Protein AF-A0A925A6J7-F1 (afdb_monomer_lite)

Radius of gyration: 16.13 Å; chains: 1; bounding box: 32×24×63 Å

Structure (mmCIF, N/CA/C/O backbone):
data_AF-A0A925A6J7-F1
#
_entry.id   AF-A0A925A6J7-F1
#
loop_
_atom_site.group_PDB
_atom_site.id
_atom_site.type_symbol
_atom_site.label_atom_id
_atom_site.label_alt_id
_atom_site.label_comp_id
_atom_site.label_asym_id
_atom_site.label_entity_id
_atom_site.label_seq_id
_atom_site.pdbx_PDB_ins_code
_atom_site.Cartn_x
_atom_site.Cartn_y
_atom_site.Cartn_z
_atom_site.occupancy
_atom_site.B_iso_or_equiv
_atom_site.auth_seq_id
_atom_site.auth_comp_id
_atom_site.auth_asym_id
_atom_site.auth_atom_id
_atom_site.pdbx_PDB_model_num
ATOM 1 N N . MET A 1 1 ? 0.940 -1.116 46.507 1.00 40.19 1 MET A N 1
ATOM 2 C CA . MET A 1 1 ? 0.001 -0.550 45.515 1.00 40.19 1 MET A CA 1
ATOM 3 C C . MET A 1 1 ? 0.827 -0.166 44.301 1.00 40.19 1 MET A C 1
ATOM 5 O O . MET A 1 1 ? 1.710 0.668 44.435 1.00 40.19 1 MET A O 1
ATOM 9 N N . THR A 1 2 ? 0.655 -0.863 43.181 1.00 39.25 2 THR A N 1
ATOM 10 C CA . THR A 1 2 ? 1.511 -0.731 41.989 1.00 39.25 2 THR A CA 1
ATOM 11 C C . THR A 1 2 ? 0.900 0.282 41.018 1.00 39.25 2 THR A C 1
ATOM 13 O O . THR A 1 2 ? -0.287 0.148 40.721 1.00 39.25 2 THR A O 1
ATOM 16 N N . PRO A 1 3 ? 1.650 1.265 40.491 1.00 38.34 3 PRO A N 1
ATOM 17 C CA . PRO A 1 3 ? 1.156 2.116 39.417 1.00 38.34 3 PRO A CA 1
ATOM 18 C C . PRO A 1 3 ? 1.329 1.440 38.044 1.00 38.34 3 PRO A C 1
ATOM 20 O O . PRO A 1 3 ? 2.374 0.867 37.748 1.00 38.34 3 PRO A O 1
ATOM 23 N N . LYS A 1 4 ? 0.296 1.531 37.198 1.00 44.62 4 LYS A N 1
ATOM 24 C CA . LYS A 1 4 ? 0.300 1.249 35.748 1.00 44.62 4 LYS A CA 1
ATOM 25 C C . LYS A 1 4 ? -0.055 2.573 35.060 1.00 44.62 4 LYS A C 1
ATOM 27 O O . LYS A 1 4 ? -1.076 3.143 35.450 1.00 44.62 4 LYS A O 1
ATOM 32 N N . PRO A 1 5 ? 0.770 3.111 34.136 1.00 46.69 5 PRO A N 1
ATOM 33 C CA . PRO A 1 5 ? 0.462 2.969 32.701 1.00 46.69 5 PRO A CA 1
ATOM 34 C C . PRO A 1 5 ? 1.658 2.986 31.707 1.00 46.69 5 PRO A C 1
ATOM 36 O O . PRO A 1 5 ? 2.777 3.341 32.049 1.00 46.69 5 PRO A O 1
ATOM 39 N N . LEU A 1 6 ? 1.313 2.553 30.480 1.00 51.59 6 LEU A N 1
ATOM 40 C CA . LEU A 1 6 ? 1.918 2.595 29.128 1.00 51.59 6 LEU A CA 1
ATOM 41 C C . LEU A 1 6 ? 3.438 2.766 28.916 1.00 51.59 6 LEU A C 1
ATOM 43 O O . LEU A 1 6 ? 4.021 3.786 29.259 1.00 51.59 6 LEU A O 1
ATOM 47 N N . ALA A 1 7 ? 3.997 1.874 28.087 1.00 40.97 7 ALA A N 1
ATOM 48 C CA . ALA A 1 7 ? 5.058 2.234 27.146 1.00 40.97 7 ALA A CA 1
ATOM 49 C C . ALA A 1 7 ? 4.830 1.540 25.790 1.00 40.97 7 ALA A C 1
ATOM 51 O O . ALA A 1 7 ? 5.277 0.423 25.541 1.00 40.97 7 ALA A O 1
ATOM 52 N N . THR A 1 8 ? 4.100 2.232 24.917 1.00 52.00 8 THR A N 1
ATOM 53 C CA . THR A 1 8 ? 4.362 2.276 23.473 1.00 52.00 8 THR A CA 1
ATOM 54 C C . THR A 1 8 ? 5.867 2.465 23.271 1.00 52.00 8 THR A C 1
ATOM 56 O O . THR A 1 8 ? 6.391 3.547 23.522 1.00 52.00 8 THR A O 1
ATOM 59 N N . GLY A 1 9 ? 6.574 1.380 22.955 1.00 38.56 9 GLY A N 1
ATOM 60 C CA . GLY A 1 9 ? 8.015 1.267 23.189 1.00 38.56 9 GLY A CA 1
ATOM 61 C C . GLY A 1 9 ? 8.840 0.860 21.976 1.00 38.56 9 GLY A C 1
ATOM 62 O O . GLY A 1 9 ? 9.892 0.257 22.153 1.00 38.56 9 GLY A O 1
ATOM 63 N N . GLN A 1 10 ? 8.402 1.185 20.761 1.00 36.53 10 GLN A N 1
ATOM 64 C CA . GLN A 1 10 ? 9.310 1.204 19.617 1.00 36.53 10 GLN A CA 1
ATOM 65 C C . GLN A 1 10 ? 9.406 2.645 19.139 1.00 36.53 10 GLN A C 1
ATOM 67 O O . GLN A 1 10 ? 8.513 3.163 18.475 1.00 36.53 10 GLN A O 1
ATOM 72 N N . ALA A 1 11 ? 10.469 3.321 19.579 1.00 42.25 11 ALA A N 1
ATOM 73 C CA . ALA A 1 11 ? 10.847 4.601 19.008 1.00 42.25 11 ALA A CA 1
ATOM 74 C C . ALA A 1 11 ? 11.051 4.398 17.493 1.00 42.25 11 ALA A C 1
ATOM 76 O O . ALA A 1 11 ? 11.738 3.439 17.119 1.00 42.25 11 ALA A O 1
ATOM 77 N N . PRO A 1 12 ? 10.469 5.247 16.627 1.00 42.00 12 PRO A N 1
ATOM 78 C CA . PRO A 1 12 ? 10.792 5.239 15.209 1.00 42.00 12 PRO A CA 1
ATOM 79 C C . PRO A 1 12 ? 12.309 5.362 15.051 1.00 42.00 12 PRO A C 1
ATOM 81 O O . PRO A 1 12 ? 12.938 6.216 15.682 1.00 42.00 12 PRO A O 1
ATOM 84 N N . LEU A 1 13 ? 12.913 4.490 14.245 1.00 43.00 13 LEU A N 1
ATOM 85 C CA . LEU A 1 13 ? 14.304 4.668 13.839 1.00 43.00 13 LEU A CA 1
ATOM 86 C C . LEU A 1 13 ? 14.421 6.039 13.146 1.00 43.00 13 LEU A C 1
ATOM 88 O O . LEU A 1 13 ? 13.529 6.384 12.367 1.00 43.00 13 LEU A O 1
ATOM 92 N N . PRO A 1 14 ? 15.479 6.832 13.391 1.00 34.56 14 PRO A N 1
ATOM 93 C CA . PRO A 1 14 ? 15.669 8.081 12.663 1.00 34.56 14 PRO A CA 1
ATOM 94 C C . PRO A 1 14 ? 15.720 7.788 11.155 1.00 34.56 14 PRO A C 1
ATOM 96 O O . PRO A 1 14 ? 16.591 7.050 10.698 1.00 34.56 14 PRO A O 1
ATOM 99 N N . GLY A 1 15 ? 14.752 8.325 10.404 1.00 42.59 15 GLY A N 1
ATOM 100 C CA . GLY A 1 15 ? 14.570 8.077 8.967 1.00 42.59 15 GLY A CA 1
ATOM 101 C C . GLY A 1 15 ? 13.480 7.063 8.593 1.00 42.59 15 GLY A C 1
ATOM 102 O O . GLY A 1 15 ? 13.317 6.779 7.410 1.00 42.59 15 GLY A O 1
ATOM 103 N N . GLN A 1 16 ? 12.729 6.517 9.556 1.00 45.88 16 GLN A N 1
ATOM 104 C CA . GLN A 1 16 ? 11.449 5.863 9.278 1.00 45.88 16 GLN A CA 1
ATOM 105 C C . GLN A 1 16 ? 10.320 6.821 9.638 1.00 45.88 16 GLN A C 1
ATOM 107 O O . GLN A 1 16 ? 9.919 6.911 10.796 1.00 45.88 16 GLN A O 1
ATOM 112 N N . ASP A 1 17 ? 9.817 7.550 8.649 1.00 48.19 17 ASP A N 1
ATOM 113 C CA . ASP A 1 17 ? 8.533 8.228 8.764 1.00 48.19 17 ASP A CA 1
ATOM 114 C C . ASP A 1 17 ? 7.435 7.165 8.919 1.00 48.19 17 ASP A C 1
ATOM 116 O O . ASP A 1 17 ? 6.942 6.594 7.947 1.00 48.19 17 ASP A O 1
ATOM 120 N N . ILE A 1 18 ? 7.102 6.831 10.164 1.00 55.09 18 ILE A N 1
ATOM 121 C CA . ILE A 1 18 ? 5.948 5.993 10.478 1.00 55.09 18 ILE A CA 1
ATOM 122 C C . ILE A 1 18 ? 4.760 6.947 10.579 1.00 55.09 18 ILE A C 1
ATOM 124 O O . ILE A 1 18 ? 4.718 7.772 11.496 1.00 55.09 18 ILE A O 1
ATOM 128 N N . ASP A 1 19 ? 3.821 6.867 9.634 1.00 63.91 19 ASP A N 1
ATOM 129 C CA . ASP A 1 19 ? 2.582 7.639 9.725 1.00 63.91 19 ASP A CA 1
ATOM 130 C C . ASP A 1 19 ? 1.867 7.345 11.054 1.00 63.91 19 ASP A C 1
ATOM 132 O O . ASP A 1 19 ? 1.877 6.220 11.568 1.00 63.91 19 ASP A O 1
ATOM 136 N N . ALA A 1 20 ? 1.205 8.363 11.607 1.00 75.88 20 ALA A N 1
ATOM 137 C CA . ALA A 1 20 ? 0.277 8.152 12.708 1.00 75.88 20 ALA A CA 1
ATOM 138 C C . ALA A 1 20 ? -0.853 7.195 12.271 1.00 75.88 20 ALA A C 1
ATOM 140 O O . ALA A 1 20 ? -1.222 7.180 11.093 1.00 75.88 20 ALA A O 1
ATOM 141 N N . PRO A 1 21 ? -1.451 6.425 13.199 1.00 80.38 21 PRO A N 1
ATOM 142 C CA . PRO A 1 21 ? -2.582 5.570 12.870 1.00 80.38 21 PRO A CA 1
ATOM 143 C C . PRO A 1 21 ? -3.708 6.342 12.178 1.00 80.38 21 PRO A C 1
ATOM 145 O O . PRO A 1 21 ? -4.166 7.372 12.676 1.00 80.38 21 PRO A O 1
ATOM 148 N N . VAL A 1 22 ? -4.194 5.815 11.055 1.00 80.25 22 VAL A N 1
ATOM 149 C CA . VAL A 1 22 ? -5.275 6.422 10.269 1.00 80.25 22 VAL A CA 1
ATOM 150 C C . VAL A 1 22 ? -6.558 5.659 10.571 1.00 80.25 22 VAL A C 1
ATOM 152 O O . VAL A 1 22 ? -6.618 4.458 10.345 1.00 80.25 22 VAL A O 1
ATOM 155 N N . ASN A 1 23 ? -7.581 6.314 11.126 1.00 79.94 23 ASN A N 1
ATOM 156 C CA . ASN A 1 23 ? -8.847 5.668 11.519 1.00 79.94 23 ASN A CA 1
ATOM 157 C C . ASN A 1 23 ? -8.670 4.410 12.405 1.00 79.94 23 ASN A C 1
ATOM 159 O O . ASN A 1 23 ? -9.454 3.467 12.329 1.00 79.94 23 ASN A O 1
ATOM 163 N N . GLY A 1 24 ? -7.628 4.386 13.246 1.00 79.75 24 GLY A N 1
ATOM 164 C CA . GLY A 1 24 ? -7.300 3.248 14.116 1.00 79.75 24 GLY A CA 1
ATOM 165 C C . GLY A 1 24 ? -6.530 2.111 13.432 1.00 79.75 24 GLY A C 1
ATOM 166 O O . GLY A 1 24 ? -6.239 1.108 14.082 1.00 79.75 24 GLY A O 1
ATOM 167 N N . PHE A 1 25 ? -6.169 2.264 12.157 1.00 82.69 25 PHE A N 1
ATOM 168 C CA . PHE A 1 25 ? -5.332 1.324 11.419 1.00 82.69 25 PHE A CA 1
ATOM 169 C C . PHE A 1 25 ? -3.855 1.689 11.536 1.00 82.69 25 PHE A C 1
ATOM 171 O O . PHE A 1 25 ? -3.479 2.844 11.345 1.00 82.69 25 PHE A O 1
ATOM 178 N N . ASP A 1 26 ? -3.019 0.685 11.802 1.00 86.25 26 ASP A N 1
ATOM 179 C CA . ASP A 1 26 ? -1.565 0.813 11.718 1.00 86.25 26 ASP A CA 1
ATOM 180 C C . ASP A 1 26 ? -1.127 0.868 10.238 1.00 86.25 26 ASP A C 1
ATOM 182 O O . ASP A 1 26 ? -1.351 -0.115 9.517 1.00 86.25 26 ASP A O 1
ATOM 186 N N . PRO A 1 27 ? -0.518 1.976 9.768 1.00 85.44 27 PRO A N 1
ATOM 187 C CA . PRO A 1 27 ? -0.194 2.187 8.357 1.00 85.44 27 PRO A CA 1
ATOM 188 C C . PRO A 1 27 ? 0.727 1.113 7.778 1.00 85.44 27 PRO A C 1
ATOM 190 O O . PRO A 1 27 ? 0.473 0.589 6.692 1.00 85.44 27 PRO A O 1
ATOM 193 N N . LEU A 1 28 ? 1.758 0.715 8.525 1.00 86.56 28 LEU A N 1
ATOM 194 C CA . LEU A 1 28 ? 2.723 -0.283 8.070 1.00 86.56 28 LEU A CA 1
ATOM 195 C C . LEU A 1 28 ? 2.077 -1.668 7.918 1.00 86.56 28 LEU A C 1
ATOM 197 O O . LEU A 1 28 ? 2.345 -2.392 6.951 1.00 86.56 28 LEU A O 1
ATOM 201 N N . THR A 1 29 ? 1.193 -2.031 8.846 1.00 87.56 29 THR A N 1
ATOM 202 C CA . THR A 1 29 ? 0.446 -3.290 8.817 1.00 87.56 29 THR A CA 1
ATOM 203 C C . THR A 1 29 ? -0.505 -3.337 7.627 1.00 87.56 29 THR A C 1
ATOM 205 O O . THR A 1 29 ? -0.458 -4.297 6.853 1.00 87.56 29 THR A O 1
ATOM 208 N N . VAL A 1 30 ? -1.340 -2.308 7.425 1.00 87.88 30 VAL A N 1
ATOM 209 C CA . VAL A 1 30 ? -2.270 -2.290 6.280 1.00 87.88 30 VAL A CA 1
ATOM 210 C C . VAL A 1 30 ? -1.527 -2.215 4.949 1.00 87.88 30 VAL A C 1
ATOM 212 O O . VAL A 1 30 ? -1.928 -2.878 3.992 1.00 87.88 30 VAL A O 1
ATOM 215 N N . PHE A 1 31 ? -0.391 -1.515 4.890 1.00 89.19 31 PHE A N 1
ATOM 216 C CA . PHE A 1 31 ? 0.470 -1.508 3.711 1.00 89.19 31 PHE A CA 1
ATOM 217 C C . PHE A 1 31 ? 1.021 -2.903 3.397 1.00 89.19 31 PHE A C 1
ATOM 219 O O . PHE A 1 31 ? 0.928 -3.379 2.263 1.00 89.19 31 PHE A O 1
ATOM 226 N N . THR A 1 32 ? 1.536 -3.604 4.407 1.00 89.06 32 THR A N 1
ATOM 227 C CA . THR A 1 32 ? 2.079 -4.961 4.251 1.00 89.06 32 THR A CA 1
ATOM 228 C C . THR A 1 32 ? 1.004 -5.949 3.797 1.00 89.06 32 THR A C 1
ATOM 230 O O . THR A 1 32 ? 1.237 -6.733 2.875 1.00 89.06 32 THR A O 1
ATOM 233 N N . LEU A 1 33 ? -0.194 -5.882 4.387 1.00 89.69 33 LEU A N 1
ATOM 234 C CA . LEU A 1 33 ? -1.335 -6.712 3.991 1.00 89.69 33 LEU A CA 1
ATOM 235 C C . LEU A 1 33 ? -1.785 -6.418 2.557 1.00 89.69 33 LEU A C 1
ATOM 237 O O . LEU A 1 33 ? -2.069 -7.342 1.792 1.00 89.69 33 LEU A O 1
ATOM 241 N N . CYS A 1 34 ? -1.812 -5.141 2.178 1.00 89.44 34 CYS A N 1
ATOM 242 C CA . CYS A 1 34 ? -2.140 -4.718 0.826 1.00 89.44 34 CYS A CA 1
ATOM 243 C C . CYS A 1 34 ? -1.142 -5.282 -0.192 1.00 89.44 34 CYS A C 1
ATOM 245 O O . CYS A 1 34 ? -1.540 -5.932 -1.160 1.00 89.44 34 CYS A O 1
ATOM 247 N N . ARG A 1 35 ? 0.161 -5.129 0.076 1.00 88.94 35 ARG A N 1
ATOM 248 C CA . ARG A 1 35 ? 1.232 -5.677 -0.761 1.00 88.94 35 ARG A CA 1
ATOM 249 C C . ARG A 1 35 ? 1.137 -7.193 -0.895 1.00 88.94 35 ARG A C 1
ATOM 251 O O . ARG A 1 35 ? 1.246 -7.709 -2.003 1.00 88.94 35 ARG A O 1
ATOM 258 N N . ALA A 1 36 ? 0.925 -7.910 0.208 1.00 89.50 36 ALA A N 1
ATOM 259 C CA . ALA A 1 36 ? 0.797 -9.365 0.189 1.00 89.50 36 ALA A CA 1
ATOM 260 C C . ALA A 1 36 ? -0.375 -9.816 -0.697 1.00 89.50 36 ALA A C 1
ATOM 262 O O . ALA A 1 36 ? -0.223 -10.732 -1.507 1.00 89.50 36 ALA A O 1
ATOM 263 N N . LYS A 1 37 ? -1.521 -9.128 -0.604 1.00 87.12 37 LYS A N 1
ATOM 264 C CA . LYS A 1 37 ? -2.668 -9.396 -1.475 1.00 87.12 37 LYS A CA 1
ATOM 265 C C . LYS A 1 37 ? -2.367 -9.091 -2.942 1.00 87.12 37 LYS A C 1
ATOM 267 O O . LYS A 1 37 ? -2.732 -9.887 -3.798 1.00 87.12 37 LYS A O 1
ATOM 272 N N . MET A 1 38 ? -1.669 -7.998 -3.244 1.00 83.94 38 MET A N 1
ATOM 273 C CA . MET A 1 38 ? -1.278 -7.677 -4.622 1.00 83.94 38 MET A CA 1
ATOM 274 C C . MET A 1 38 ? -0.327 -8.708 -5.219 1.00 83.94 38 MET A C 1
ATOM 276 O O . MET A 1 38 ? -0.539 -9.134 -6.346 1.00 83.94 38 MET A O 1
ATOM 280 N N . VAL A 1 39 ? 0.675 -9.161 -4.464 1.00 87.44 39 VAL A N 1
ATOM 281 C CA . VAL A 1 39 ? 1.587 -10.228 -4.907 1.00 87.44 39 VAL A CA 1
ATOM 282 C C . VAL A 1 39 ? 0.817 -11.518 -5.208 1.00 87.44 39 VAL A C 1
ATOM 284 O O . VAL A 1 39 ? 1.136 -12.209 -6.173 1.00 87.44 39 VAL A O 1
ATOM 287 N N . SER A 1 40 ? -0.208 -11.823 -4.410 1.00 88.25 40 SER A N 1
ATOM 288 C CA . SER A 1 40 ? -1.079 -12.982 -4.618 1.00 88.25 40 SER A CA 1
ATOM 289 C C . SER A 1 40 ? -1.978 -12.840 -5.854 1.00 88.25 40 SER A C 1
ATOM 291 O O . SER A 1 40 ? -2.060 -13.766 -6.657 1.00 88.25 40 SER A O 1
ATOM 293 N N . ASP A 1 41 ? -2.654 -11.700 -6.016 1.00 86.00 41 ASP A N 1
ATO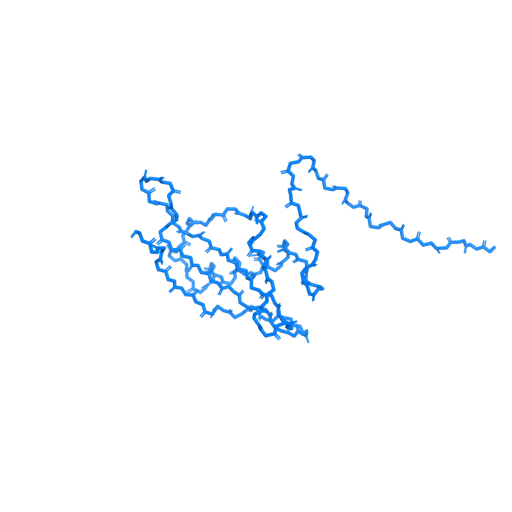M 294 C CA . ASP A 1 41 ? -3.642 -11.486 -7.085 1.00 86.00 41 ASP A CA 1
ATOM 295 C C . ASP A 1 41 ? -2.973 -11.140 -8.436 1.00 86.00 41 ASP A C 1
ATOM 297 O O . ASP A 1 41 ? -3.501 -11.467 -9.500 1.00 86.00 41 ASP A O 1
ATOM 301 N N . TYR A 1 42 ? -1.785 -10.522 -8.405 1.00 84.44 42 TYR A N 1
ATOM 302 C CA . TYR A 1 42 ? -1.019 -10.056 -9.568 1.00 84.44 42 TYR A CA 1
ATOM 303 C C . TYR A 1 42 ? 0.449 -10.528 -9.525 1.00 84.44 42 TYR A C 1
ATOM 305 O O . TYR A 1 42 ? 1.374 -9.711 -9.480 1.00 84.44 42 TYR A O 1
ATOM 313 N N . PRO A 1 43 ? 0.714 -11.842 -9.633 1.00 83.50 43 PRO A N 1
ATOM 314 C CA . PRO A 1 43 ? 2.063 -12.405 -9.482 1.00 83.50 43 PRO A CA 1
ATOM 315 C C . PRO A 1 43 ? 3.054 -11.976 -10.578 1.00 83.50 43 PRO A C 1
ATOM 317 O O . PRO A 1 43 ? 4.256 -12.193 -10.448 1.00 83.50 43 PRO A O 1
ATOM 320 N N . LYS A 1 44 ? 2.567 -11.379 -11.674 1.00 84.06 44 LYS A N 1
ATOM 321 C CA . LYS A 1 44 ? 3.406 -10.849 -12.761 1.00 84.06 44 LYS A CA 1
ATOM 322 C C . LYS A 1 44 ? 4.037 -9.494 -12.426 1.00 84.06 44 LYS A C 1
ATOM 324 O O . LYS A 1 44 ? 5.002 -9.111 -13.080 1.00 84.06 44 LYS A O 1
ATOM 329 N N . ILE A 1 45 ? 3.503 -8.773 -11.441 1.00 80.75 45 ILE A N 1
ATOM 330 C CA . ILE A 1 45 ? 4.067 -7.506 -10.979 1.00 80.75 45 ILE A CA 1
ATOM 331 C C . ILE A 1 45 ? 5.099 -7.829 -9.904 1.00 80.75 45 ILE A C 1
ATOM 333 O O . ILE A 1 45 ? 4.766 -8.349 -8.840 1.00 80.75 45 ILE A O 1
ATOM 337 N N . THR A 1 46 ? 6.361 -7.532 -10.192 1.00 80.12 46 THR A N 1
ATOM 338 C CA . THR A 1 46 ? 7.495 -7.841 -9.305 1.00 80.12 46 THR A CA 1
ATOM 339 C C . THR A 1 46 ? 8.154 -6.593 -8.729 1.00 80.12 46 THR A C 1
ATOM 341 O O . THR A 1 46 ? 8.822 -6.670 -7.699 1.00 80.12 46 THR A O 1
ATOM 344 N N . SER A 1 47 ? 7.944 -5.439 -9.365 1.00 84.81 47 SER A N 1
ATOM 345 C CA . SER A 1 47 ? 8.501 -4.157 -8.945 1.00 84.81 47 SER A CA 1
ATOM 346 C C . SER A 1 47 ? 7.444 -3.350 -8.204 1.00 84.81 47 SER A C 1
ATOM 348 O O . SER A 1 47 ? 6.587 -2.723 -8.821 1.00 84.81 47 SER A O 1
ATOM 350 N N . TYR A 1 48 ? 7.502 -3.390 -6.877 1.00 84.19 48 TYR A N 1
ATOM 351 C CA . TYR A 1 48 ? 6.653 -2.594 -5.997 1.00 84.19 48 TYR A CA 1
ATOM 352 C C . TYR A 1 48 ? 7.501 -1.565 -5.272 1.00 84.19 48 TYR A C 1
ATOM 354 O O . TYR A 1 48 ? 8.569 -1.901 -4.747 1.00 84.19 48 TYR A O 1
ATOM 362 N N . ARG A 1 49 ? 7.008 -0.330 -5.192 1.00 84.94 49 ARG A N 1
ATOM 363 C CA . ARG A 1 49 ? 7.680 0.691 -4.396 1.00 84.94 49 ARG A CA 1
ATOM 364 C C . ARG A 1 49 ? 7.638 0.306 -2.905 1.00 84.94 49 ARG A C 1
ATOM 366 O O . ARG A 1 49 ? 6.622 -0.219 -2.438 1.00 84.94 49 ARG A O 1
ATOM 373 N N . PRO A 1 50 ? 8.713 0.564 -2.139 1.00 85.38 50 PRO A N 1
ATOM 374 C CA . PRO A 1 50 ? 8.659 0.540 -0.680 1.00 85.38 50 PRO A CA 1
ATOM 375 C C . PRO A 1 50 ? 7.571 1.468 -0.117 1.00 85.38 50 PRO A C 1
ATOM 377 O O . PRO A 1 50 ? 7.139 2.408 -0.791 1.00 85.38 50 PRO A O 1
ATOM 380 N N . TYR A 1 51 ? 7.167 1.197 1.128 1.00 83.12 51 TYR A N 1
ATOM 381 C CA . TYR A 1 51 ? 6.271 2.067 1.891 1.00 83.12 51 TYR A CA 1
ATOM 382 C C . TYR A 1 51 ? 6.864 3.474 1.999 1.00 83.12 51 TYR A C 1
ATOM 384 O O . TYR A 1 51 ? 8.046 3.622 2.319 1.00 83.12 51 TYR A O 1
ATOM 392 N N . ALA A 1 52 ? 6.036 4.477 1.737 1.00 84.62 52 ALA A N 1
ATOM 393 C CA . ALA A 1 52 ? 6.333 5.882 1.941 1.00 84.62 52 ALA A CA 1
ATOM 394 C C . ALA A 1 52 ? 5.216 6.547 2.756 1.00 84.62 52 ALA A C 1
ATOM 396 O O . ALA A 1 52 ? 4.059 6.123 2.737 1.00 84.62 52 ALA A O 1
ATOM 397 N N . THR A 1 53 ? 5.572 7.618 3.456 1.00 81.44 53 THR A N 1
ATOM 398 C CA . THR A 1 53 ? 4.636 8.458 4.209 1.00 81.44 53 THR A CA 1
ATOM 399 C C . THR A 1 53 ? 3.519 8.966 3.308 1.00 81.44 53 THR A C 1
ATOM 401 O O . THR A 1 53 ? 3.777 9.440 2.200 1.00 81.44 53 THR A O 1
ATOM 404 N N . GLY A 1 54 ? 2.279 8.889 3.782 1.00 83.94 54 GLY A N 1
ATOM 405 C CA . GLY A 1 54 ? 1.099 9.301 3.021 1.00 83.94 54 GLY A CA 1
ATOM 406 C C . GLY A 1 54 ? 0.562 8.244 2.051 1.00 83.94 54 GLY A C 1
ATOM 407 O O . GLY A 1 54 ? -0.478 8.472 1.434 1.00 83.94 54 GLY A O 1
ATOM 408 N N . ASP A 1 55 ? 1.192 7.067 1.952 1.00 87.56 55 ASP A N 1
ATOM 409 C CA . ASP A 1 55 ? 0.637 5.939 1.188 1.00 87.56 55 ASP A CA 1
ATOM 410 C C . ASP A 1 55 ? -0.656 5.408 1.792 1.00 87.56 55 ASP A C 1
ATOM 412 O O . ASP A 1 55 ? -1.474 4.813 1.090 1.00 87.56 55 ASP A O 1
ATOM 416 N N . VAL A 1 56 ? -0.842 5.612 3.094 1.00 88.38 56 VAL A N 1
ATOM 417 C CA . VAL A 1 56 ? -2.052 5.236 3.813 1.00 88.38 56 VAL A CA 1
ATOM 418 C C . VAL A 1 56 ? -2.829 6.495 4.149 1.00 88.38 56 VAL A C 1
ATOM 420 O O . VAL A 1 56 ? -2.343 7.367 4.863 1.00 88.38 56 VAL A O 1
ATOM 423 N N . TYR A 1 57 ? -4.054 6.583 3.648 1.00 87.88 57 TYR A N 1
ATOM 424 C CA . TYR A 1 57 ? -4.916 7.746 3.825 1.00 87.88 57 TYR A CA 1
ATOM 425 C C . TYR A 1 57 ? -6.352 7.327 4.155 1.00 87.88 57 TYR A C 1
ATOM 427 O O . TYR A 1 57 ? -6.750 6.195 3.865 1.00 87.88 57 TYR A O 1
ATOM 435 N N . PRO A 1 58 ? -7.156 8.203 4.786 1.00 86.81 58 PRO A N 1
ATOM 436 C CA . PRO A 1 58 ? -8.543 7.888 5.105 1.00 86.81 58 PRO A CA 1
ATOM 437 C C . PRO A 1 58 ? -9.336 7.505 3.851 1.00 86.81 58 PRO A C 1
ATOM 439 O O . PRO A 1 58 ? -9.213 8.144 2.803 1.00 86.81 58 PRO A O 1
ATOM 442 N N . ALA A 1 59 ? -10.182 6.480 3.957 1.00 83.50 59 ALA A N 1
ATOM 443 C CA . ALA A 1 59 ? -11.170 6.221 2.919 1.00 83.50 59 ALA A CA 1
ATOM 444 C C . ALA A 1 59 ? -12.178 7.379 2.847 1.00 83.50 59 ALA A C 1
ATOM 446 O O . ALA 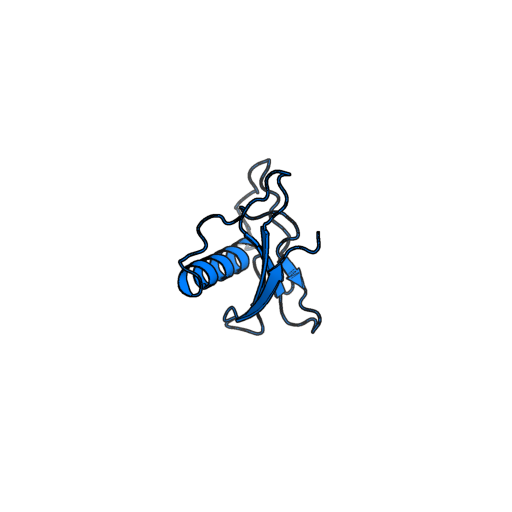A 1 59 ? -12.482 8.013 3.857 1.00 83.50 59 ALA A O 1
ATOM 447 N N . VAL A 1 60 ? -12.726 7.638 1.655 1.00 77.94 60 VAL A N 1
ATOM 448 C CA . VAL A 1 60 ? -13.688 8.736 1.422 1.00 77.94 60 VAL A CA 1
ATOM 449 C C . VAL A 1 60 ? -14.957 8.5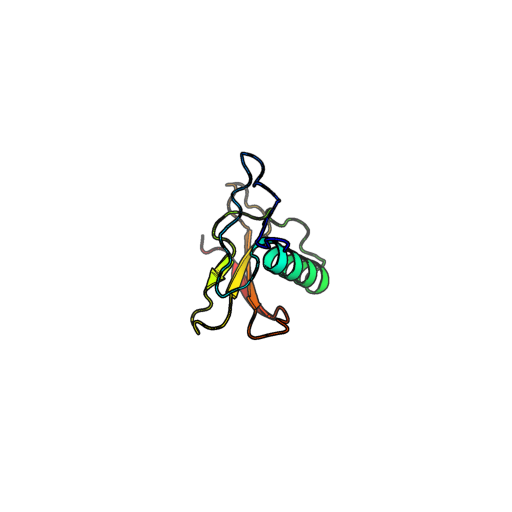75 2.268 1.00 77.94 60 VAL A C 1
ATOM 451 O O . VAL A 1 60 ? -15.566 9.562 2.665 1.00 77.94 60 VAL A O 1
ATOM 454 N N . ASP A 1 61 ? -15.331 7.333 2.586 1.00 73.12 61 ASP A N 1
ATOM 455 C CA . ASP A 1 61 ? -16.455 7.015 3.473 1.00 73.12 61 ASP A CA 1
ATOM 456 C C . ASP A 1 61 ? -16.200 7.346 4.959 1.00 73.12 61 ASP A C 1
ATOM 458 O O . ASP A 1 61 ? -17.120 7.266 5.770 1.00 73.12 61 ASP A O 1
ATOM 462 N N . GLY A 1 62 ? -14.966 7.714 5.328 1.00 69.44 62 GLY A N 1
ATOM 463 C CA . GLY A 1 62 ? -14.568 8.105 6.681 1.00 69.44 62 GLY A CA 1
ATOM 464 C C . GLY A 1 62 ? -14.437 6.956 7.686 1.00 69.44 62 GLY A C 1
ATOM 465 O O . GLY A 1 62 ? -14.083 7.204 8.835 1.00 69.44 62 GLY A O 1
ATOM 466 N N . THR A 1 63 ? -14.693 5.709 7.284 1.00 74.81 63 THR A N 1
ATOM 467 C CA . THR A 1 63 ? -14.700 4.539 8.188 1.00 74.81 63 THR A CA 1
ATOM 468 C C . THR A 1 63 ? -13.589 3.535 7.898 1.00 74.81 63 THR A C 1
ATOM 470 O O . THR A 1 63 ? -13.294 2.677 8.731 1.00 74.81 63 THR A O 1
ATOM 473 N N . GLY A 1 64 ? -12.962 3.640 6.727 1.00 83.88 64 GLY A N 1
ATOM 474 C CA . GLY A 1 64 ? -11.850 2.797 6.307 1.00 83.88 64 GLY A CA 1
ATOM 475 C C . GLY A 1 64 ? -10.540 3.548 6.091 1.00 83.88 64 GLY A C 1
ATOM 476 O O . GLY A 1 64 ? -10.421 4.748 6.359 1.00 83.88 64 GLY A O 1
ATOM 477 N N . VAL A 1 65 ? -9.564 2.832 5.541 1.00 88.00 65 VAL A N 1
ATOM 478 C CA . VAL A 1 65 ? -8.319 3.395 5.005 1.00 88.00 65 VAL A CA 1
ATOM 479 C C . VAL A 1 65 ? -8.073 2.890 3.596 1.00 88.00 65 VAL A C 1
ATOM 481 O O . VAL A 1 65 ? -8.430 1.765 3.249 1.00 88.00 65 VAL A O 1
ATOM 484 N N . ASN A 1 66 ? -7.447 3.730 2.791 1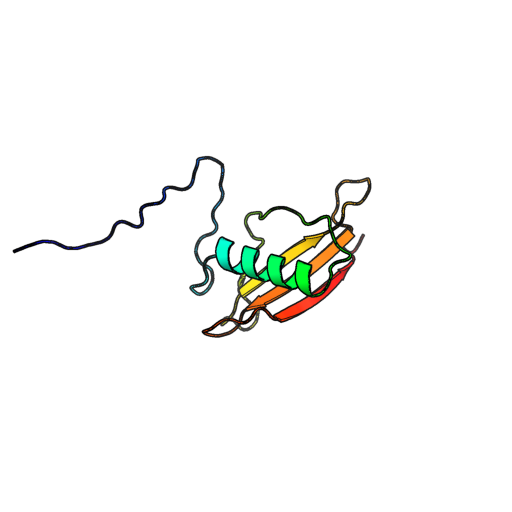.00 89.31 66 ASN A N 1
ATOM 485 C CA . ASN A 1 66 ? -6.913 3.387 1.492 1.00 89.31 66 ASN A CA 1
ATOM 486 C C . ASN A 1 66 ? -5.394 3.296 1.589 1.00 89.31 66 ASN A C 1
ATOM 488 O O . ASN A 1 66 ? -4.757 4.110 2.251 1.00 89.31 66 ASN A O 1
ATOM 492 N N . VAL A 1 67 ? -4.828 2.311 0.906 1.00 89.94 67 VAL A N 1
ATOM 493 C CA . VAL A 1 67 ? -3.392 2.109 0.759 1.00 89.94 67 VAL A CA 1
ATOM 494 C C . VAL A 1 67 ? -3.061 2.230 -0.713 1.00 89.94 67 VAL A C 1
ATOM 496 O O . VAL A 1 67 ? -3.510 1.406 -1.510 1.00 89.94 67 VAL A O 1
ATOM 499 N N . GLN A 1 68 ? -2.273 3.232 -1.067 1.00 89.94 68 GLN A N 1
ATOM 500 C CA . GLN A 1 68 ? -1.723 3.411 -2.397 1.00 89.94 68 GLN A CA 1
ATOM 501 C C . GLN A 1 68 ? -0.394 2.672 -2.520 1.00 89.94 68 GLN A C 1
ATOM 503 O O . GLN A 1 68 ? 0.517 2.845 -1.717 1.00 89.94 68 GLN A O 1
ATOM 508 N N . LEU A 1 69 ? -0.284 1.858 -3.565 1.00 88.44 69 LEU A N 1
ATOM 509 C CA . LEU A 1 69 ? 0.894 1.051 -3.821 1.00 88.44 69 LEU A CA 1
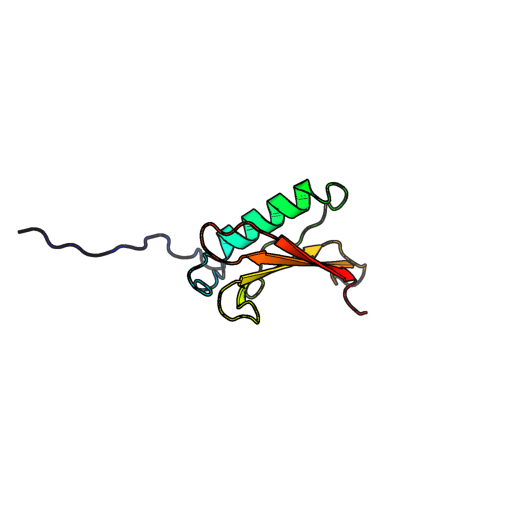ATOM 510 C C . LEU A 1 69 ? 1.281 1.166 -5.299 1.00 88.44 69 LEU A C 1
ATOM 512 O O . LEU A 1 69 ? 0.696 0.502 -6.162 1.00 88.44 69 LEU A O 1
ATOM 516 N N . PRO A 1 70 ? 2.237 2.051 -5.614 1.00 87.56 70 PRO A N 1
ATOM 517 C CA . PRO A 1 70 ? 2.741 2.188 -6.966 1.00 87.56 70 PRO A CA 1
ATOM 518 C C . PRO A 1 70 ? 3.657 1.027 -7.337 1.00 87.56 70 PRO A C 1
ATOM 520 O O . PRO A 1 70 ? 4.412 0.502 -6.509 1.00 87.56 70 PRO A O 1
ATOM 523 N N . PHE A 1 71 ? 3.588 0.639 -8.602 1.00 86.12 71 PHE A N 1
ATOM 524 C CA . PHE A 1 71 ? 4.338 -0.476 -9.152 1.00 86.12 71 PHE A CA 1
ATOM 525 C C . PHE A 1 71 ? 4.882 -0.145 -10.541 1.00 86.12 71 PHE A C 1
ATOM 527 O O . PHE A 1 71 ? 4.392 0.756 -11.227 1.00 86.12 71 PHE A O 1
ATOM 534 N N . GLY A 1 72 ? 5.911 -0.893 -10.938 1.00 80.88 72 GLY A N 1
ATOM 535 C CA . GLY A 1 72 ? 6.693 -0.609 -12.138 1.00 80.88 72 GLY A CA 1
ATOM 536 C C . GLY A 1 72 ? 7.499 0.688 -12.013 1.00 80.88 72 GLY A C 1
ATOM 537 O O . GLY A 1 72 ? 7.334 1.457 -11.066 1.00 80.88 72 GLY A O 1
ATOM 538 N N . SER A 1 73 ? 8.409 0.915 -12.956 1.00 80.06 73 SER A N 1
ATOM 539 C CA . SER A 1 73 ? 9.172 2.163 -13.030 1.00 80.06 73 SER A CA 1
ATOM 540 C C . SER A 1 73 ? 9.401 2.526 -14.486 1.00 80.06 73 SER A C 1
ATOM 542 O O . SER A 1 73 ? 10.083 1.804 -15.210 1.00 80.06 73 SER A O 1
ATOM 544 N N . LEU A 1 74 ? 8.884 3.682 -14.883 1.00 79.31 74 LEU A N 1
ATOM 545 C CA . LEU A 1 74 ? 9.163 4.295 -16.169 1.00 79.31 74 LEU A CA 1
ATOM 546 C C . LEU A 1 74 ? 10.616 4.812 -16.220 1.00 79.31 74 LEU A C 1
ATOM 548 O O . LEU A 1 74 ? 11.244 5.003 -15.170 1.00 79.31 74 LEU A O 1
ATOM 552 N N . PRO A 1 75 ? 11.170 5.070 -17.424 1.00 78.19 75 PRO A N 1
ATOM 553 C CA . PRO A 1 75 ? 12.540 5.570 -17.588 1.00 78.19 75 PRO A CA 1
ATOM 554 C C . PRO A 1 75 ? 12.823 6.910 -16.892 1.00 78.19 75 PRO A C 1
ATOM 556 O O . PRO A 1 75 ? 13.976 7.234 -16.626 1.00 78.19 75 PRO A O 1
ATOM 559 N N . ASP A 1 76 ? 11.780 7.688 -16.608 1.00 78.62 76 ASP A N 1
ATOM 560 C CA . ASP A 1 76 ? 11.838 8.972 -15.906 1.00 78.62 76 ASP A CA 1
ATOM 561 C C . ASP A 1 76 ? 11.687 8.840 -14.375 1.00 78.62 76 ASP A C 1
ATOM 563 O O . ASP A 1 76 ? 11.666 9.847 -13.669 1.00 78.62 76 ASP A O 1
ATOM 567 N N . GLY A 1 77 ? 11.592 7.612 -13.850 1.00 73.50 77 GLY A N 1
ATOM 568 C CA . GLY A 1 77 ? 11.448 7.323 -12.422 1.00 73.50 77 GLY A CA 1
ATOM 569 C C . GLY A 1 77 ? 10.015 7.410 -11.889 1.00 73.50 77 GLY A C 1
ATOM 570 O O . GLY A 1 77 ? 9.805 7.184 -10.695 1.00 73.50 77 GLY A O 1
ATOM 571 N N . ARG A 1 78 ? 9.019 7.709 -12.737 1.00 78.50 78 ARG A N 1
ATOM 572 C CA . ARG A 1 78 ? 7.601 7.634 -12.352 1.00 78.50 78 ARG A CA 1
ATOM 573 C C . ARG A 1 78 ? 7.142 6.171 -12.253 1.00 78.50 78 ARG A C 1
ATOM 575 O O . ARG A 1 78 ? 7.663 5.321 -12.974 1.00 78.50 78 ARG A O 1
ATOM 582 N N . PRO A 1 79 ? 6.161 5.847 -11.394 1.00 80.69 79 PRO A N 1
ATOM 583 C CA . PRO A 1 79 ? 5.565 4.517 -11.405 1.00 80.69 79 PRO A CA 1
ATOM 584 C C . PRO A 1 79 ? 4.818 4.263 -12.720 1.00 80.69 79 PRO A C 1
ATOM 586 O O . PRO A 1 79 ? 4.274 5.188 -13.315 1.00 80.69 79 PRO A O 1
ATOM 589 N N . GLU A 1 80 ? 4.766 3.008 -13.162 1.00 80.69 80 GLU A N 1
ATOM 590 C CA . GLU A 1 80 ? 3.983 2.620 -14.349 1.00 80.69 80 GLU A CA 1
ATOM 591 C C . GLU A 1 80 ? 2.486 2.563 -14.036 1.00 80.69 80 GLU A C 1
ATOM 593 O O . GLU A 1 80 ? 1.643 2.902 -14.868 1.00 80.69 80 GLU A O 1
ATOM 598 N N . GLY A 1 81 ? 2.145 2.157 -12.815 1.00 83.94 81 GLY A N 1
ATOM 599 C CA . GLY A 1 81 ? 0.771 2.104 -12.356 1.00 83.94 81 GLY A CA 1
ATOM 600 C C . GLY A 1 81 ? 0.652 2.274 -10.855 1.00 83.94 81 GLY A C 1
ATOM 601 O O . GLY A 1 81 ? 1.615 2.151 -10.094 1.00 83.94 81 GLY A O 1
ATOM 602 N N . ILE A 1 82 ? -0.571 2.558 -10.429 1.00 86.12 82 ILE A N 1
ATOM 603 C CA . ILE A 1 82 ? -0.946 2.647 -9.027 1.00 86.12 82 ILE A CA 1
ATOM 604 C C . ILE A 1 82 ? -2.066 1.654 -8.772 1.00 86.12 82 ILE A C 1
ATOM 606 O O . ILE A 1 82 ? -3.071 1.614 -9.486 1.00 86.12 82 ILE A O 1
ATOM 610 N N . MET A 1 83 ? -1.900 0.867 -7.717 1.00 86.56 83 MET A N 1
ATOM 611 C CA . MET A 1 83 ? -2.989 0.084 -7.165 1.00 86.56 83 MET A CA 1
ATOM 612 C C . MET A 1 83 ? -3.410 0.642 -5.810 1.00 86.56 83 MET A C 1
ATOM 614 O O . MET A 1 83 ? -2.580 1.148 -5.055 1.00 86.56 83 MET A O 1
ATOM 618 N N . VAL A 1 84 ? -4.698 0.521 -5.491 1.00 89.12 84 VAL A N 1
ATOM 619 C CA . VAL A 1 84 ? -5.253 0.970 -4.209 1.00 89.12 84 VAL A CA 1
ATOM 620 C C . VAL A 1 84 ? -5.962 -0.182 -3.502 1.00 89.12 84 VAL A C 1
ATOM 622 O O . VAL A 1 84 ? -6.922 -0.738 -4.044 1.00 89.12 84 VAL A O 1
ATOM 625 N N . CYS A 1 85 ? -5.528 -0.527 -2.286 1.00 89.44 85 CYS A N 1
ATOM 626 C CA . CYS A 1 85 ? -6.305 -1.383 -1.384 1.00 89.44 85 CYS A CA 1
ATOM 627 C C . CYS A 1 85 ? -7.158 -0.534 -0.455 1.00 89.44 85 CYS A C 1
ATOM 629 O O . CYS A 1 85 ? -6.637 0.334 0.232 1.00 89.44 85 CYS A O 1
ATOM 631 N N . GLN A 1 86 ? -8.437 -0.857 -0.353 1.00 89.00 86 GLN A N 1
ATOM 632 C CA . GLN A 1 86 ? -9.327 -0.324 0.662 1.00 89.00 86 GLN A CA 1
ATOM 633 C C . GLN A 1 86 ? -9.483 -1.348 1.790 1.00 89.00 86 GLN A C 1
ATOM 635 O O . GLN A 1 86 ? -9.704 -2.536 1.546 1.00 89.00 86 GLN A O 1
ATOM 640 N N . PHE A 1 87 ? -9.398 -0.873 3.024 1.00 85.94 87 PHE A N 1
ATOM 641 C CA . PHE A 1 87 ? -9.677 -1.616 4.245 1.00 85.94 87 PHE A CA 1
ATOM 642 C C . PHE A 1 87 ? -10.890 -0.972 4.912 1.00 85.94 87 PHE A C 1
ATOM 644 O O . PHE A 1 87 ? -10.857 0.216 5.219 1.00 85.94 87 PHE A O 1
ATOM 651 N N . THR A 1 88 ? -11.962 -1.737 5.122 1.00 79.38 88 THR A N 1
ATOM 652 C CA . THR A 1 88 ? -13.176 -1.280 5.824 1.00 79.38 88 THR A CA 1
ATOM 653 C C . THR A 1 88 ? -13.504 -2.229 6.976 1.00 79.38 88 THR A C 1
ATOM 655 O O . THR A 1 88 ? -13.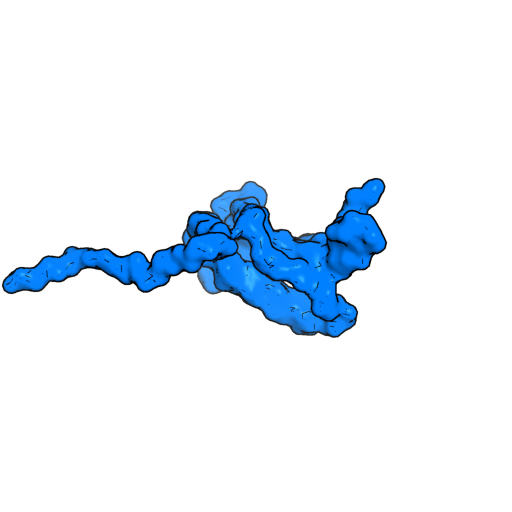325 -3.441 6.855 1.00 79.38 88 THR A O 1
ATOM 658 N N . GLY A 1 89 ? -13.982 -1.679 8.097 1.00 62.06 89 GLY A N 1
ATOM 659 C CA . GLY A 1 89 ? -14.453 -2.450 9.253 1.00 62.06 89 GLY A CA 1
ATOM 660 C C . GLY A 1 89 ? -13.374 -3.214 10.035 1.00 62.06 89 GLY A C 1
ATOM 661 O O . GLY A 1 89 ? -12.174 -3.061 9.821 1.00 62.06 89 GLY A O 1
ATOM 662 N N . THR A 1 90 ? -13.820 -4.044 10.982 1.00 52.44 90 THR A N 1
ATOM 663 C CA . THR A 1 90 ? -12.973 -4.948 11.778 1.00 52.44 90 THR A CA 1
ATOM 664 C C . THR A 1 90 ? -13.598 -6.352 11.767 1.00 52.44 90 THR A C 1
ATOM 666 O O . THR A 1 90 ? -14.762 -6.476 12.146 1.00 52.44 90 THR A O 1
ATOM 669 N N . PRO A 1 91 ? -12.874 -7.417 11.366 1.00 51.88 91 PRO A N 1
ATOM 670 C CA . PRO A 1 91 ? -11.505 -7.415 10.851 1.00 51.88 91 PRO A CA 1
ATOM 671 C C . PRO A 1 91 ? -11.441 -6.884 9.412 1.00 51.88 91 PRO A C 1
ATOM 673 O O . PRO A 1 91 ? -12.277 -7.219 8.576 1.00 51.88 91 PRO A O 1
ATOM 676 N N . ALA A 1 92 ? -10.431 -6.067 9.118 1.00 59.50 92 ALA A N 1
ATOM 677 C CA . ALA A 1 92 ? -10.300 -5.462 7.804 1.00 59.50 92 ALA A CA 1
ATOM 678 C C . ALA A 1 92 ? -9.697 -6.441 6.795 1.00 59.50 92 ALA A C 1
ATOM 680 O O . ALA A 1 92 ? -8.508 -6.759 6.840 1.00 59.50 92 ALA A O 1
ATOM 681 N N . ALA A 1 93 ? -10.523 -6.909 5.864 1.00 64.56 93 ALA A N 1
ATOM 682 C CA . ALA A 1 93 ? -10.045 -7.613 4.687 1.00 64.56 93 ALA A CA 1
ATOM 683 C C . ALA A 1 93 ? -9.629 -6.583 3.618 1.00 64.56 93 ALA A C 1
ATOM 685 O O . ALA A 1 93 ? -10.446 -5.727 3.266 1.00 64.56 93 ALA A O 1
ATOM 686 N N . PRO A 1 94 ? -8.398 -6.644 3.077 1.00 70.50 94 PRO A N 1
ATOM 687 C CA . PRO A 1 94 ? -7.996 -5.775 1.979 1.00 70.50 94 PRO A CA 1
ATOM 688 C C . PRO A 1 94 ? -8.830 -6.067 0.731 1.00 70.50 94 PRO A C 1
ATOM 690 O O . PRO A 1 94 ? -8.834 -7.192 0.223 1.00 70.50 94 PRO A O 1
ATOM 693 N N . LYS A 1 95 ? -9.487 -5.043 0.189 1.00 80.00 95 LYS A N 1
ATOM 694 C CA . LYS A 1 95 ? -10.141 -5.084 -1.120 1.00 80.00 95 LYS A CA 1
ATOM 695 C C . LYS A 1 95 ? -9.377 -4.202 -2.097 1.00 80.00 95 LYS A C 1
ATOM 697 O O . LYS A 1 95 ? -9.264 -2.999 -1.885 1.00 80.00 95 LYS A O 1
ATOM 702 N N . ILE A 1 96 ? -8.889 -4.774 -3.194 1.00 77.19 96 ILE A N 1
ATOM 703 C CA . ILE A 1 96 ? -8.280 -3.980 -4.267 1.00 77.19 96 ILE A CA 1
ATOM 704 C C . ILE A 1 96 ? -9.409 -3.222 -4.967 1.00 77.19 96 ILE A C 1
ATOM 706 O O . ILE A 1 96 ? -10.332 -3.832 -5.503 1.00 77.19 96 ILE A O 1
ATOM 710 N N . SER A 1 97 ? -9.369 -1.896 -4.878 1.00 68.75 97 SER A N 1
ATOM 711 C CA . SER A 1 97 ? -10.454 -1.018 -5.328 1.00 68.75 97 SER A CA 1
ATOM 712 C C . SER A 1 97 ? -10.153 -0.351 -6.663 1.00 68.75 97 SER A C 1
ATOM 714 O O . SER A 1 97 ? -11.079 -0.026 -7.400 1.00 68.75 97 SER A O 1
ATOM 716 N N . HIS A 1 98 ? -8.875 -0.175 -7.003 1.00 66.25 98 HIS A N 1
ATOM 717 C CA . HIS A 1 98 ? -8.479 0.410 -8.276 1.00 66.25 98 HIS A CA 1
ATOM 718 C C . HIS A 1 98 ? -7.094 -0.071 -8.710 1.00 66.25 98 HIS A C 1
ATOM 720 O O . HIS A 1 98 ? -6.202 -0.236 -7.877 1.00 66.25 98 HIS A O 1
ATOM 726 N N . THR A 1 99 ? -6.933 -0.263 -10.017 1.00 62.81 99 THR A N 1
ATOM 727 C CA . THR A 1 99 ? -5.661 -0.493 -10.705 1.00 62.81 99 THR A CA 1
ATOM 728 C C . THR A 1 99 ? -5.675 0.389 -11.948 1.00 62.81 99 THR A C 1
ATOM 730 O O . THR A 1 99 ? -6.468 0.137 -12.857 1.00 62.81 99 THR A O 1
ATOM 733 N N . GLY A 1 100 ? -4.857 1.433 -11.978 1.00 61.00 100 GLY A N 1
ATOM 734 C CA . GLY A 1 100 ? -4.823 2.382 -13.089 1.00 61.00 100 GLY A CA 1
ATOM 735 C C . GLY A 1 100 ? -3.389 2.706 -13.496 1.00 61.00 100 GLY A C 1
ATOM 736 O O . GLY A 1 100 ? -2.492 2.627 -12.647 1.00 61.00 100 GLY A O 1
ATOM 737 N N . PRO A 1 101 ? -3.145 3.045 -14.775 1.00 63.03 101 PRO A N 1
ATOM 738 C CA . PRO A 1 101 ? -1.892 3.682 -15.154 1.00 63.03 101 PRO A CA 1
ATOM 739 C C . PRO A 1 101 ? -1.755 5.008 -14.396 1.00 63.03 101 PRO A C 1
ATOM 741 O O . PRO A 1 101 ? -2.755 5.642 -14.055 1.00 63.03 101 PRO A O 1
ATOM 744 N N . VAL A 1 102 ? -0.524 5.427 -14.118 1.00 61.09 102 VAL A N 1
ATOM 745 C CA . VAL A 1 102 ? -0.293 6.804 -13.665 1.00 61.09 102 VAL A CA 1
ATOM 746 C C . VAL A 1 102 ? -0.557 7.698 -14.876 1.00 61.09 102 VAL A C 1
ATOM 748 O O . VAL A 1 102 ? 0.101 7.509 -15.896 1.00 61.09 102 VAL A O 1
ATOM 751 N N . ASP A 1 103 ? -1.548 8.594 -14.808 1.00 54.53 103 ASP A N 1
ATOM 752 C CA . ASP A 1 103 ? -1.789 9.583 -15.871 1.00 54.53 103 ASP A CA 1
ATOM 753 C C . ASP A 1 103 ? -0.467 10.322 -16.156 1.00 54.53 103 ASP A C 1
ATOM 755 O O . ASP A 1 103 ? 0.144 10.892 -15.242 1.00 54.53 103 ASP A O 1
ATOM 759 N N . VAL A 1 104 ? 0.016 10.215 -17.400 1.00 43.75 104 VAL A N 1
ATOM 760 C CA . VAL A 1 104 ? 1.294 10.780 -17.868 1.00 43.75 104 VAL A CA 1
ATOM 761 C C . VAL A 1 104 ? 1.136 12.148 -18.488 1.00 43.75 104 VAL A C 1
ATOM 763 O O . VAL A 1 104 ? 0.160 12.363 -19.238 1.00 43.75 104 VAL A O 1
#

pLDDT: mean 73.51, std 16.77, range [34.56, 89.94]

Foldseek 3Di:
DDDDDDDPDDDPDVPDPQDDAELNHRLVVVQVLQVVVCCVVPVVFDFKDDDDPPQWYADPVRAKIKGKIFTPADPVRDGQWIWIWIFGDPPTDTDTDDIGGDDD

Sequence (104 aa):
MTPKPLATGQAPLPGQDIDAPVNGFDPLTVFTLCRAKMVSDYPKITSYRPYATGDVYPAVDGTGVNVQLPFGSLPDGRPEGIMVCQFTGTPAAPKISHTGPVDV

Secondary structure (DSSP, 8-state):
----------PPPTT---PPPBTTB-HHHHHHHHHHHHHHH-TT---BPPP-TTSEEE-TTSSSEEEEEEE---TTS--SEEEEEEEETTTTEEEEEEEEEPP-